Protein AF-A0A2J0QAN8-F1 (afdb_monomer)

Sequence (121 aa):
MLKDFLSEIITAIIIIVLLVVLINPMDFLMPSKTEMMLVTGVVLLFGIFVSFMFRENTKDERESMLRMMADRMGFLAGAAIVIVGIIVESLRHQLSDWMLMVLAVMMTAKIAGVIYGRVKK

Structure (mmCIF, N/CA/C/O backbone):
data_AF-A0A2J0QAN8-F1
#
_entry.id   AF-A0A2J0QAN8-F1
#
loop_
_atom_site.group_PDB
_atom_site.id
_atom_site.type_symbol
_atom_site.label_atom_id
_atom_site.label_alt_id
_atom_site.label_comp_id
_atom_site.label_asym_id
_atom_site.label_entity_id
_atom_site.label_seq_id
_atom_site.pdbx_PDB_ins_code
_atom_site.Cartn_x
_atom_site.Cartn_y
_atom_site.Cartn_z
_atom_site.occupancy
_atom_site.B_iso_or_equiv
_atom_site.auth_seq_id
_atom_site.auth_comp_id
_atom_site.auth_asym_id
_atom_site.auth_atom_id
_atom_site.pdbx_PDB_model_num
ATOM 1 N N . MET A 1 1 ? -0.498 5.472 20.427 1.00 52.62 1 MET A N 1
ATOM 2 C CA . MET A 1 1 ? -1.851 5.230 19.875 1.00 52.62 1 MET A CA 1
ATOM 3 C C . MET A 1 1 ? -2.186 6.163 18.706 1.00 52.62 1 MET A C 1
ATOM 5 O O . MET A 1 1 ? -2.312 5.669 17.598 1.00 52.62 1 MET A O 1
ATOM 9 N N . LEU A 1 2 ? -2.284 7.493 18.885 1.00 58.72 2 LEU A N 1
ATOM 10 C CA . LEU A 1 2 ? -2.486 8.435 17.756 1.00 58.72 2 LEU A CA 1
ATOM 11 C C . LEU A 1 2 ? -1.268 8.524 16.820 1.00 58.72 2 LEU A C 1
ATOM 13 O O . LEU A 1 2 ? -1.425 8.565 15.605 1.00 58.72 2 LEU A O 1
ATOM 17 N N . LYS A 1 3 ? -0.057 8.514 17.390 1.00 60.97 3 LYS A N 1
ATOM 18 C CA . LYS A 1 3 ? 1.202 8.612 16.637 1.00 60.97 3 LYS A CA 1
ATOM 19 C C . LYS A 1 3 ? 1.456 7.386 15.749 1.00 60.97 3 LYS A C 1
ATOM 21 O O . LYS A 1 3 ? 1.868 7.557 14.611 1.00 60.97 3 LYS A O 1
ATOM 26 N N . ASP A 1 4 ? 1.131 6.192 16.249 1.00 68.00 4 ASP A N 1
ATOM 27 C CA . ASP A 1 4 ? 1.293 4.922 15.521 1.00 68.00 4 ASP A CA 1
ATOM 28 C C . ASP A 1 4 ? 0.325 4.832 14.330 1.00 68.00 4 ASP A C 1
ATOM 30 O O . ASP A 1 4 ? 0.702 4.429 13.233 1.00 68.00 4 ASP A O 1
ATOM 34 N N . PHE A 1 5 ? -0.905 5.315 14.522 1.00 71.25 5 PHE A N 1
ATOM 35 C CA . PHE A 1 5 ? -1.909 5.412 13.465 1.00 71.25 5 PHE A CA 1
ATOM 36 C C . PHE A 1 5 ? -1.531 6.426 12.376 1.00 71.25 5 PHE A C 1
ATOM 38 O O . PHE A 1 5 ? -1.659 6.147 11.187 1.00 71.25 5 PHE A O 1
ATOM 45 N N . LEU A 1 6 ? -1.023 7.599 12.773 1.00 75.12 6 LEU A N 1
ATOM 46 C CA . LEU A 1 6 ? -0.509 8.584 11.822 1.00 75.12 6 LEU A CA 1
ATOM 47 C C . LEU A 1 6 ? 0.673 8.018 11.025 1.00 75.12 6 LEU A C 1
ATOM 49 O O . LEU A 1 6 ? 0.711 8.199 9.812 1.00 75.12 6 LEU A O 1
ATOM 53 N N . SER A 1 7 ? 1.598 7.288 11.662 1.00 75.50 7 SER A N 1
ATOM 54 C CA . SER A 1 7 ? 2.697 6.636 10.937 1.00 75.50 7 SER A CA 1
ATOM 55 C C . SER A 1 7 ? 2.222 5.538 9.987 1.00 75.50 7 SER A C 1
ATOM 57 O O . SER A 1 7 ? 2.796 5.402 8.910 1.00 75.50 7 SER A O 1
ATOM 59 N N . GLU A 1 8 ? 1.169 4.793 10.327 1.00 77.31 8 GLU A N 1
ATOM 60 C CA . GLU A 1 8 ? 0.579 3.789 9.437 1.00 77.31 8 GLU A CA 1
ATOM 61 C C . GLU A 1 8 ? -0.027 4.442 8.188 1.00 77.31 8 GLU A C 1
ATOM 63 O O . GLU A 1 8 ? 0.311 4.050 7.071 1.00 77.31 8 GLU A O 1
ATOM 68 N N . ILE A 1 9 ? -0.846 5.489 8.360 1.00 81.19 9 ILE A N 1
ATOM 69 C CA . ILE A 1 9 ? -1.441 6.233 7.239 1.00 81.19 9 ILE A CA 1
ATOM 70 C C . ILE A 1 9 ? -0.357 6.848 6.357 1.00 81.19 9 ILE A C 1
ATOM 72 O O . ILE A 1 9 ? -0.419 6.719 5.138 1.00 81.19 9 ILE A O 1
ATOM 76 N N . ILE A 1 10 ? 0.641 7.505 6.955 1.00 84.25 10 ILE A N 1
ATOM 77 C CA . ILE A 1 10 ? 1.728 8.138 6.200 1.00 84.25 10 ILE A CA 1
ATOM 78 C C . ILE A 1 10 ? 2.483 7.082 5.388 1.00 84.25 10 ILE A C 1
ATOM 80 O O . ILE A 1 10 ? 2.703 7.274 4.195 1.00 84.25 10 ILE A O 1
ATOM 84 N N . THR A 1 11 ? 2.821 5.943 6.000 1.00 82.00 11 THR A N 1
ATOM 85 C CA . THR A 1 11 ? 3.520 4.846 5.312 1.00 82.00 11 THR A CA 1
ATOM 86 C C . THR A 1 11 ? 2.673 4.287 4.169 1.00 82.00 11 THR A C 1
ATOM 88 O O . THR A 1 11 ? 3.184 4.061 3.073 1.00 82.00 11 THR A O 1
ATOM 91 N N . ALA A 1 12 ? 1.367 4.121 4.388 1.00 82.69 12 ALA A N 1
ATOM 92 C CA . ALA A 1 12 ? 0.453 3.625 3.372 1.00 82.69 12 ALA A CA 1
ATOM 93 C C . ALA A 1 12 ? 0.301 4.590 2.187 1.00 82.69 12 ALA A C 1
ATOM 95 O O . ALA A 1 12 ? 0.332 4.158 1.037 1.00 82.69 12 ALA A O 1
ATOM 96 N N . ILE A 1 13 ? 0.209 5.896 2.452 1.00 85.75 13 ILE A N 1
ATOM 97 C CA . ILE A 1 13 ? 0.179 6.929 1.409 1.00 85.75 13 ILE A CA 1
ATOM 98 C C . ILE A 1 13 ? 1.480 6.916 0.603 1.00 85.75 13 ILE A C 1
ATOM 100 O O . ILE A 1 13 ? 1.426 6.963 -0.622 1.00 85.75 13 ILE A O 1
ATOM 104 N N . ILE A 1 14 ? 2.641 6.807 1.260 1.00 85.88 14 ILE A N 1
ATOM 105 C CA . ILE A 1 14 ? 3.938 6.735 0.570 1.00 85.88 14 ILE A CA 1
ATOM 106 C C . ILE A 1 14 ? 3.989 5.518 -0.366 1.00 85.88 14 ILE A C 1
ATOM 108 O O . ILE A 1 14 ? 4.434 5.654 -1.505 1.00 85.88 14 ILE A O 1
ATOM 112 N N . ILE A 1 15 ? 3.498 4.352 0.072 1.00 82.81 15 ILE A N 1
ATOM 113 C CA . ILE A 1 15 ? 3.428 3.157 -0.782 1.00 82.81 15 ILE A CA 1
ATOM 114 C C . ILE A 1 15 ? 2.496 3.397 -1.974 1.00 82.81 15 ILE A C 1
ATOM 116 O O . ILE A 1 15 ? 2.875 3.089 -3.097 1.00 82.81 15 ILE A O 1
ATOM 120 N N . ILE A 1 16 ? 1.316 3.989 -1.768 1.00 83.88 16 ILE A N 1
ATOM 121 C CA . ILE A 1 16 ? 0.380 4.293 -2.863 1.00 83.88 16 ILE A CA 1
ATOM 122 C C . ILE A 1 16 ? 1.020 5.236 -3.887 1.00 83.88 16 ILE A C 1
ATOM 124 O O . ILE A 1 16 ? 0.935 4.980 -5.085 1.00 83.88 16 ILE A O 1
ATOM 128 N N . VAL A 1 17 ? 1.692 6.297 -3.433 1.00 84.56 17 VAL A N 1
ATOM 129 C CA . VAL A 1 17 ? 2.401 7.227 -4.323 1.00 84.56 17 VAL A CA 1
ATOM 130 C C . VAL A 1 17 ? 3.479 6.491 -5.117 1.00 84.56 17 VAL A C 1
ATOM 132 O O . VAL A 1 17 ? 3.565 6.670 -6.327 1.00 84.56 17 VAL A O 1
ATOM 135 N N . LEU A 1 18 ? 4.253 5.617 -4.471 1.00 81.00 18 LEU A N 1
ATOM 136 C CA . LEU A 1 18 ? 5.246 4.786 -5.153 1.00 81.00 18 LEU A CA 1
ATOM 137 C C . 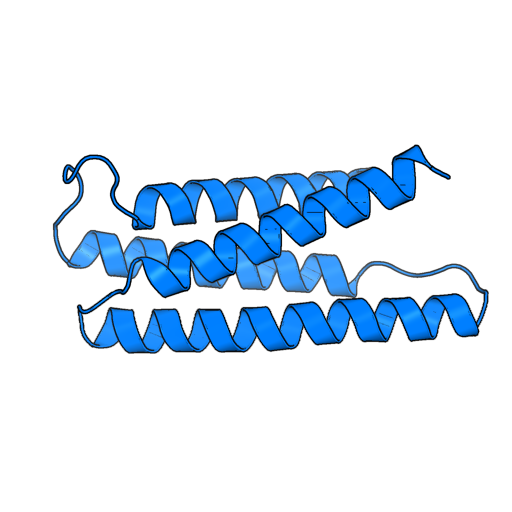LEU A 1 18 ? 4.627 3.846 -6.188 1.00 81.00 18 LEU A C 1
ATOM 139 O O . LEU A 1 18 ? 5.190 3.709 -7.267 1.00 81.00 18 LEU A O 1
ATOM 143 N N . LEU A 1 19 ? 3.475 3.236 -5.901 1.00 80.62 19 LEU A N 1
ATOM 144 C CA . LEU A 1 19 ? 2.767 2.385 -6.861 1.00 80.62 19 LEU A CA 1
ATOM 145 C C . LEU A 1 19 ? 2.280 3.182 -8.071 1.00 80.62 19 LEU A C 1
ATOM 147 O O . LEU A 1 19 ? 2.439 2.723 -9.194 1.00 80.62 19 LEU A O 1
ATOM 151 N N . VAL A 1 20 ? 1.751 4.390 -7.861 1.00 79.25 20 VAL A N 1
ATOM 152 C CA . VAL A 1 20 ? 1.350 5.286 -8.959 1.00 79.25 20 VAL A CA 1
ATOM 153 C C . VAL A 1 20 ? 2.555 5.685 -9.808 1.00 79.25 20 VAL A C 1
ATOM 155 O O . VAL A 1 20 ? 2.451 5.718 -11.029 1.00 79.25 20 VAL A O 1
ATOM 158 N N . VAL A 1 21 ? 3.709 5.945 -9.188 1.00 77.69 21 VAL A N 1
ATOM 159 C CA . VAL A 1 21 ? 4.962 6.190 -9.919 1.00 77.69 21 VAL A CA 1
ATOM 160 C C . VAL A 1 21 ? 5.384 4.946 -10.710 1.00 77.69 21 VAL A C 1
ATOM 162 O O . VAL A 1 21 ? 5.839 5.084 -11.842 1.00 77.69 21 VAL A O 1
ATOM 165 N N . LEU A 1 22 ? 5.199 3.744 -10.150 1.00 72.38 22 LEU A N 1
ATOM 166 C CA . LEU A 1 22 ? 5.556 2.475 -10.791 1.00 72.38 22 LEU A CA 1
ATOM 167 C C . LEU A 1 22 ? 4.664 2.124 -11.994 1.00 72.38 22 LEU A C 1
ATOM 169 O O . LEU A 1 22 ? 5.168 1.558 -12.954 1.00 72.38 22 LEU A O 1
ATOM 173 N N . ILE A 1 23 ? 3.380 2.507 -11.963 1.00 72.25 23 ILE A N 1
ATOM 174 C CA . ILE A 1 23 ? 2.443 2.406 -13.104 1.00 72.25 23 ILE A CA 1
ATOM 175 C C . ILE A 1 23 ? 2.899 3.296 -14.279 1.00 72.25 23 ILE A C 1
ATOM 177 O O . ILE A 1 23 ? 2.404 3.164 -15.390 1.00 72.25 23 ILE A O 1
ATOM 181 N N . ASN A 1 24 ? 3.875 4.188 -14.056 1.00 68.88 24 ASN A N 1
ATOM 182 C CA . ASN A 1 24 ? 4.506 5.000 -15.093 1.00 68.88 24 ASN A CA 1
ATOM 183 C C . ASN A 1 24 ? 3.487 5.782 -15.957 1.00 68.88 24 ASN A C 1
ATOM 185 O O . ASN A 1 24 ? 3.480 5.667 -17.180 1.00 68.88 24 ASN A O 1
ATOM 189 N N . PRO A 1 25 ? 2.641 6.642 -15.356 1.00 61.38 25 PRO A N 1
ATOM 190 C CA . PRO A 1 25 ? 1.571 7.343 -16.073 1.00 61.38 25 PRO A CA 1
ATOM 191 C C . PRO A 1 25 ? 2.060 8.344 -17.140 1.00 61.38 25 PRO A C 1
ATOM 193 O O . PRO A 1 25 ? 1.235 8.940 -17.825 1.00 61.38 25 PRO A O 1
ATOM 196 N N . MET A 1 26 ? 3.374 8.575 -17.255 1.00 54.75 26 MET A N 1
ATOM 197 C CA . MET A 1 26 ? 3.982 9.593 -18.124 1.00 54.75 26 MET A CA 1
ATOM 198 C C . MET A 1 26 ? 5.121 9.059 -19.012 1.00 54.75 26 MET A C 1
ATOM 200 O O . MET A 1 26 ? 5.803 9.866 -19.640 1.00 54.75 26 MET A O 1
ATOM 204 N N . ASP A 1 27 ? 5.379 7.744 -19.033 1.00 58.91 27 ASP A N 1
ATOM 205 C CA . ASP A 1 27 ? 6.471 7.098 -19.793 1.00 58.91 27 ASP A CA 1
ATOM 206 C C . ASP A 1 27 ? 7.890 7.684 -19.592 1.00 58.91 27 ASP A C 1
ATOM 208 O O . ASP A 1 27 ? 8.830 7.392 -20.330 1.00 58.91 27 ASP A O 1
ATOM 212 N N . PHE A 1 28 ? 8.084 8.511 -18.562 1.00 56.00 28 PHE A N 1
ATOM 213 C CA . PHE A 1 28 ? 9.272 9.358 -18.407 1.00 56.00 28 PHE A CA 1
ATOM 214 C C . PHE A 1 28 ? 10.434 8.655 -17.683 1.00 56.00 28 PHE A C 1
ATOM 216 O O . PHE A 1 28 ? 11.555 9.163 -17.648 1.00 56.00 28 PHE A O 1
ATOM 223 N N . LEU A 1 29 ? 10.177 7.495 -17.070 1.00 58.09 29 LEU A N 1
ATOM 224 C CA . LEU A 1 29 ? 11.093 6.807 -16.158 1.00 58.09 29 LEU A CA 1
ATOM 225 C C . LEU A 1 29 ? 11.375 5.368 -16.619 1.00 58.09 29 LEU A C 1
ATOM 227 O O . LEU A 1 29 ? 11.053 4.423 -15.910 1.00 58.09 29 LEU A O 1
ATOM 231 N N . MET A 1 30 ? 12.017 5.169 -17.774 1.00 58.50 30 MET A N 1
ATOM 232 C CA . MET A 1 30 ? 12.566 3.845 -18.115 1.00 58.50 30 MET A CA 1
ATOM 233 C C . MET A 1 30 ? 14.058 3.886 -18.455 1.00 58.50 30 MET A C 1
ATOM 235 O O . MET A 1 30 ? 14.470 4.079 -19.597 1.00 58.50 30 MET A O 1
ATOM 239 N N . PRO A 1 31 ? 14.890 3.616 -17.438 1.00 62.75 31 PRO A N 1
ATOM 240 C CA . PRO A 1 31 ? 15.889 2.556 -17.524 1.00 62.75 31 PRO A CA 1
ATOM 241 C C . PRO A 1 31 ? 15.519 1.401 -16.581 1.00 62.75 31 PRO A C 1
ATOM 243 O O . PRO A 1 31 ? 15.161 1.629 -15.426 1.00 62.75 31 PRO A O 1
ATOM 246 N N . SER A 1 32 ? 15.714 0.157 -17.029 1.00 67.06 32 SER A N 1
ATOM 247 C CA . SER A 1 32 ? 15.414 -1.090 -16.289 1.00 67.06 32 SER A CA 1
ATOM 248 C C . SER A 1 32 ? 15.997 -1.175 -14.868 1.00 67.06 32 SER A C 1
ATOM 250 O O . SER A 1 32 ? 15.499 -1.911 -14.020 1.00 67.06 32 SER A O 1
ATOM 252 N N . LYS A 1 33 ? 17.043 -0.398 -14.569 1.00 70.25 33 LYS A N 1
ATOM 253 C CA . LYS A 1 33 ? 17.651 -0.317 -13.232 1.00 70.25 33 LYS A CA 1
ATOM 254 C C . LYS A 1 33 ? 16.795 0.466 -12.227 1.00 70.25 33 LYS A C 1
ATOM 256 O O . LYS A 1 33 ? 16.821 0.149 -11.040 1.00 70.25 33 LYS A O 1
ATOM 261 N N . THR A 1 34 ? 16.047 1.471 -12.684 1.00 74.06 34 THR A N 1
ATOM 262 C CA . THR A 1 34 ? 15.199 2.312 -11.824 1.00 74.06 34 THR A CA 1
ATOM 263 C C . THR A 1 34 ? 13.956 1.548 -11.364 1.00 74.06 34 THR A C 1
ATOM 265 O O . THR A 1 34 ? 13.561 1.672 -10.208 1.00 74.06 34 THR A O 1
ATOM 268 N N . GLU A 1 35 ? 13.400 0.689 -12.223 1.00 73.00 35 GLU A N 1
ATOM 269 C CA . GLU A 1 35 ? 12.255 -0.175 -11.904 1.00 73.00 35 GLU A CA 1
ATOM 270 C C . GLU A 1 35 ? 12.564 -1.119 -10.730 1.00 73.00 35 GLU A C 1
ATOM 272 O O . GLU A 1 35 ? 11.874 -1.094 -9.711 1.00 73.00 35 GLU A O 1
ATOM 277 N N . MET A 1 36 ? 13.662 -1.883 -10.812 1.00 76.62 36 MET A N 1
ATOM 278 C CA . MET A 1 36 ? 14.073 -2.792 -9.732 1.00 76.62 36 MET A CA 1
ATOM 279 C C . MET A 1 36 ? 14.348 -2.062 -8.409 1.00 76.62 36 MET A C 1
ATOM 281 O O . MET A 1 36 ? 14.037 -2.578 -7.330 1.00 76.62 36 MET A O 1
ATOM 285 N N . MET A 1 37 ? 14.911 -0.852 -8.471 1.00 81.19 37 MET A N 1
ATOM 286 C CA . MET A 1 37 ? 15.151 -0.031 -7.283 1.00 81.19 37 MET A CA 1
ATOM 287 C C . MET A 1 37 ? 13.835 0.389 -6.613 1.00 81.19 37 MET A C 1
ATOM 289 O O . MET A 1 37 ? 13.715 0.305 -5.389 1.00 81.19 37 MET A O 1
ATOM 293 N N . LEU A 1 38 ? 12.835 0.792 -7.400 1.00 80.75 38 LEU A N 1
ATOM 294 C CA . LEU A 1 38 ? 11.524 1.187 -6.887 1.00 80.75 38 LEU A CA 1
ATOM 295 C C . LEU A 1 38 ? 10.742 -0.004 -6.321 1.00 80.75 38 LEU A C 1
ATOM 297 O O . LEU A 1 38 ? 10.187 0.112 -5.229 1.00 80.75 38 LEU A O 1
ATOM 301 N N . VAL A 1 39 ? 10.762 -1.164 -6.989 1.00 82.12 39 VAL A N 1
ATOM 302 C CA . VAL A 1 39 ? 10.153 -2.403 -6.468 1.00 82.12 39 VAL A CA 1
ATOM 303 C C . VAL A 1 39 ? 10.770 -2.781 -5.123 1.00 82.12 39 VAL A C 1
ATOM 305 O O . VAL A 1 39 ? 10.051 -3.064 -4.165 1.00 82.12 39 VAL A O 1
ATOM 308 N N . THR A 1 40 ? 12.097 -2.701 -5.003 1.00 82.75 40 THR A N 1
ATOM 309 C CA . THR A 1 40 ? 12.792 -2.943 -3.729 1.00 82.75 40 THR A CA 1
ATOM 310 C C . THR A 1 40 ? 12.330 -1.963 -2.645 1.00 82.75 40 THR A C 1
ATOM 312 O O . THR A 1 40 ? 12.065 -2.368 -1.512 1.00 82.75 40 THR A O 1
ATOM 315 N N . GLY A 1 41 ? 12.170 -0.681 -2.990 1.00 84.50 41 GLY A N 1
ATOM 316 C CA . GLY A 1 41 ? 11.620 0.332 -2.088 1.00 84.50 41 GLY A CA 1
ATOM 317 C C . GLY A 1 41 ? 10.203 0.003 -1.607 1.00 84.50 41 GLY A C 1
ATOM 318 O O . GLY A 1 41 ? 9.931 0.090 -0.409 1.00 84.50 41 GLY A O 1
ATOM 319 N N . VAL A 1 42 ? 9.322 -0.441 -2.510 1.00 84.94 42 VAL A N 1
ATOM 320 C CA . VAL A 1 42 ? 7.953 -0.873 -2.175 1.00 84.94 42 VAL A CA 1
ATOM 321 C C . VAL A 1 42 ? 7.972 -2.057 -1.207 1.00 84.94 42 VAL A C 1
ATOM 323 O O . VAL A 1 42 ? 7.259 -2.031 -0.206 1.00 84.94 42 VAL A O 1
ATOM 326 N N . VAL A 1 43 ? 8.821 -3.060 -1.447 1.00 85.25 43 VAL A N 1
ATOM 327 C CA . VAL A 1 43 ? 8.952 -4.233 -0.564 1.00 85.25 43 VAL A CA 1
ATOM 328 C C . VAL A 1 43 ? 9.417 -3.828 0.838 1.00 85.25 43 VAL A C 1
ATOM 330 O O . VAL A 1 43 ? 8.844 -4.277 1.832 1.00 85.25 43 VAL A O 1
ATOM 333 N N . LEU A 1 44 ? 10.422 -2.952 0.939 1.00 86.69 44 LEU A N 1
ATOM 334 C CA . LEU A 1 44 ? 10.928 -2.471 2.228 1.00 86.69 44 LEU A CA 1
ATOM 335 C C . LEU A 1 44 ? 9.870 -1.677 3.000 1.00 86.69 44 LEU A C 1
ATOM 337 O O . LEU A 1 44 ? 9.650 -1.927 4.187 1.00 86.69 44 LEU A O 1
ATOM 341 N N . LEU A 1 45 ? 9.188 -0.746 2.330 1.00 85.25 45 LEU A N 1
ATOM 342 C CA . LEU A 1 45 ? 8.127 0.050 2.946 1.00 85.25 45 LEU A CA 1
ATOM 343 C C . LEU A 1 45 ? 6.939 -0.809 3.361 1.00 85.25 45 LEU A C 1
ATOM 345 O O . LEU A 1 45 ? 6.376 -0.587 4.432 1.00 85.25 45 LEU A O 1
ATOM 349 N N . PH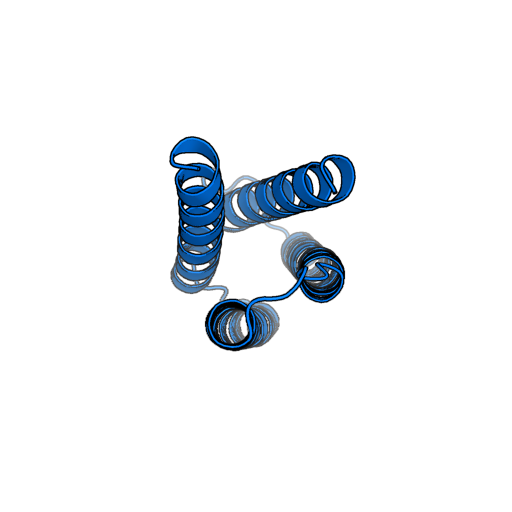E A 1 46 ? 6.587 -1.819 2.565 1.00 83.88 46 PHE A N 1
ATOM 350 C CA . PHE A 1 46 ? 5.571 -2.780 2.958 1.00 83.88 46 PHE A CA 1
ATOM 351 C C . PHE A 1 46 ? 5.988 -3.545 4.216 1.00 83.88 46 PHE A C 1
ATOM 353 O O . PHE A 1 46 ? 5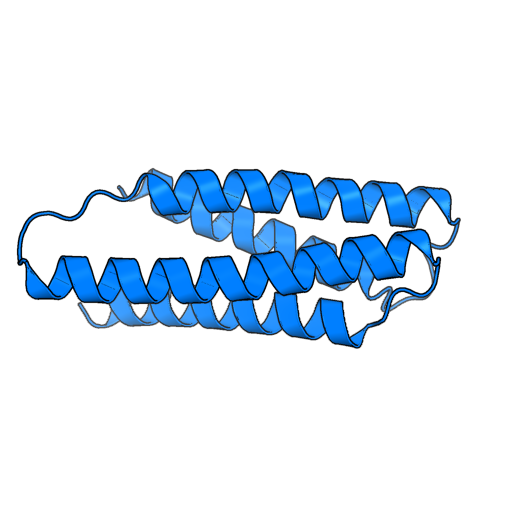.199 -3.642 5.149 1.00 83.88 46 PHE A O 1
ATOM 360 N N . GLY A 1 47 ? 7.235 -4.018 4.309 1.00 81.50 47 GLY A N 1
ATOM 361 C CA . GLY A 1 47 ? 7.741 -4.658 5.529 1.00 81.50 47 GLY A CA 1
ATOM 362 C C . GLY A 1 47 ? 7.621 -3.761 6.770 1.00 81.50 47 GLY A C 1
ATOM 363 O O . GLY A 1 47 ? 7.194 -4.215 7.835 1.00 81.50 47 GLY A O 1
ATOM 364 N N . ILE A 1 48 ? 7.917 -2.466 6.623 1.00 82.75 48 ILE A N 1
ATOM 365 C CA . ILE A 1 48 ? 7.718 -1.461 7.680 1.00 82.75 48 ILE A CA 1
ATOM 366 C C . ILE A 1 48 ? 6.228 -1.322 8.033 1.00 82.75 48 ILE A C 1
ATOM 368 O O . ILE A 1 48 ? 5.873 -1.321 9.212 1.00 82.75 48 ILE A O 1
ATOM 372 N N . PHE A 1 49 ? 5.349 -1.262 7.031 1.00 79.94 49 PHE A N 1
ATOM 373 C CA . PHE A 1 49 ? 3.899 -1.204 7.221 1.00 79.94 49 PHE A CA 1
ATOM 374 C C . PHE A 1 49 ? 3.365 -2.424 7.995 1.00 79.94 49 PHE A C 1
ATOM 376 O O . PHE A 1 49 ? 2.604 -2.264 8.952 1.00 79.94 49 PHE A O 1
ATOM 383 N N . VAL A 1 50 ? 3.823 -3.636 7.662 1.00 80.94 50 VAL A N 1
ATOM 384 C CA . VAL A 1 50 ? 3.465 -4.869 8.388 1.00 80.94 50 VAL A CA 1
ATOM 385 C C . VAL A 1 50 ? 3.887 -4.798 9.858 1.00 80.94 50 VAL A C 1
ATOM 387 O O . VAL A 1 50 ? 3.108 -5.163 10.740 1.00 80.94 50 VAL A O 1
ATOM 390 N N . SER A 1 51 ? 5.091 -4.291 10.139 1.00 77.81 51 SER A N 1
ATOM 391 C CA . SER A 1 51 ? 5.602 -4.136 11.509 1.00 77.81 51 SER A CA 1
ATOM 392 C C . SER A 1 51 ? 4.709 -3.230 12.365 1.00 77.81 51 SER A C 1
ATOM 394 O O . SER A 1 51 ? 4.438 -3.536 13.531 1.00 77.81 51 SER A O 1
ATOM 396 N N . PHE A 1 52 ? 4.183 -2.146 11.785 1.00 72.19 52 PHE A N 1
ATOM 397 C CA . PHE A 1 52 ? 3.229 -1.280 12.478 1.00 72.19 52 PHE A CA 1
ATOM 398 C C . PHE A 1 52 ? 1.886 -1.971 12.727 1.00 72.19 52 PHE A C 1
ATOM 400 O O . PHE A 1 52 ? 1.364 -1.884 13.840 1.00 72.19 52 PHE A O 1
ATOM 407 N N . MET A 1 53 ? 1.375 -2.729 11.754 1.00 72.50 53 MET A N 1
ATOM 408 C CA . MET A 1 53 ? 0.087 -3.418 11.884 1.00 72.50 53 MET A CA 1
ATOM 409 C C . MET A 1 53 ? 0.083 -4.488 12.998 1.00 72.50 53 MET A C 1
ATOM 411 O O . MET A 1 53 ? -0.941 -4.719 13.646 1.00 72.50 53 MET A O 1
ATOM 415 N N . PHE A 1 54 ? 1.232 -5.118 13.269 1.00 68.56 54 PHE A N 1
ATOM 416 C CA . PHE A 1 54 ? 1.386 -6.102 14.349 1.00 68.56 54 PHE A CA 1
ATOM 417 C C . PHE A 1 54 ? 1.495 -5.489 15.756 1.00 68.56 54 PHE A C 1
ATOM 419 O O . PHE A 1 54 ? 1.237 -6.184 16.737 1.00 68.56 54 PHE A O 1
ATOM 426 N N . ARG A 1 55 ? 1.860 -4.206 15.893 1.00 65.88 55 ARG A N 1
ATOM 427 C CA . ARG A 1 55 ? 2.058 -3.551 17.206 1.00 65.88 55 ARG A CA 1
ATOM 428 C C . ARG A 1 55 ? 0.774 -3.027 17.855 1.00 65.88 55 ARG A C 1
ATOM 430 O O . ARG A 1 55 ? 0.811 -2.594 19.009 1.00 65.88 55 ARG A O 1
ATOM 437 N N . GLU A 1 56 ? -0.354 -3.036 17.153 1.00 59.31 56 GLU A N 1
ATOM 438 C CA . GLU A 1 56 ? -1.604 -2.479 17.669 1.00 59.31 56 GLU A CA 1
ATOM 439 C C . GLU A 1 56 ? -2.261 -3.429 18.693 1.00 59.31 56 GLU A C 1
ATOM 441 O O . GLU A 1 56 ? -2.932 -4.397 18.325 1.00 59.31 56 GLU A O 1
ATOM 446 N N . ASN A 1 57 ? -2.051 -3.128 19.983 1.00 56.59 57 ASN A N 1
ATOM 447 C CA . ASN A 1 57 ? -2.631 -3.822 21.138 1.00 56.59 57 ASN A CA 1
ATOM 448 C C . ASN A 1 57 ? -4.086 -3.409 21.388 1.00 56.59 57 ASN A C 1
ATOM 450 O O . ASN A 1 57 ? -4.399 -2.224 21.524 1.00 56.59 57 ASN A O 1
ATOM 454 N N . THR A 1 58 ? -4.964 -4.396 21.537 1.00 55.41 58 THR A N 1
ATOM 455 C CA . THR A 1 58 ? -6.402 -4.200 21.739 1.00 55.41 58 THR A CA 1
ATOM 456 C C . THR A 1 58 ? -6.784 -4.425 23.192 1.00 55.41 58 THR A C 1
ATOM 458 O O . THR A 1 58 ? -6.591 -5.512 23.733 1.00 55.41 58 THR A O 1
ATOM 461 N N . LYS A 1 59 ? -7.329 -3.380 23.823 1.00 56.62 59 LYS A N 1
ATOM 462 C CA . LYS A 1 59 ? -7.921 -3.447 25.161 1.00 56.62 59 LYS A CA 1
ATOM 463 C C . LYS A 1 59 ? -9.288 -4.139 25.081 1.00 56.62 59 LYS A C 1
ATOM 465 O O . LYS A 1 59 ? -10.273 -3.511 24.725 1.00 56.62 59 LYS A O 1
ATOM 470 N N . ASP A 1 60 ? -9.240 -5.440 25.341 1.00 59.56 60 ASP A N 1
ATOM 471 C CA . ASP A 1 60 ? -10.245 -6.336 25.926 1.00 59.56 60 ASP A CA 1
ATOM 472 C C . ASP A 1 60 ? -11.735 -6.165 25.553 1.00 59.56 60 ASP A C 1
ATOM 474 O O . ASP A 1 60 ? -12.477 -5.456 26.220 1.00 59.56 60 ASP A O 1
ATOM 478 N N . GLU A 1 61 ? -12.150 -6.922 24.528 1.00 69.75 61 GLU A N 1
ATOM 479 C CA . GLU A 1 61 ? -13.426 -7.652 24.393 1.00 69.75 61 GLU A CA 1
ATOM 480 C C . GLU A 1 61 ? -13.113 -8.844 23.459 1.00 69.75 61 GLU A C 1
ATOM 482 O O . GLU A 1 61 ? -12.806 -8.628 22.283 1.00 69.75 61 GLU A O 1
ATOM 487 N N . ARG A 1 62 ? -13.083 -10.094 23.954 1.00 72.12 62 ARG A N 1
ATOM 488 C CA . ARG A 1 62 ? -12.502 -11.264 23.239 1.00 72.12 62 ARG A CA 1
ATOM 489 C C . ARG A 1 62 ? -12.942 -11.433 21.774 1.00 72.12 62 ARG A C 1
ATOM 491 O O . ARG A 1 62 ? -12.105 -11.736 20.925 1.00 72.12 62 ARG A O 1
ATOM 498 N N . GLU A 1 63 ? -14.220 -11.229 21.461 1.00 72.06 63 GLU A N 1
ATOM 499 C CA . GLU A 1 63 ? -14.724 -11.338 20.082 1.00 72.06 63 GLU A CA 1
ATOM 500 C C . GLU A 1 63 ? -14.205 -10.225 19.162 1.00 72.06 63 GLU A C 1
ATOM 502 O O . GLU A 1 63 ? -13.898 -10.477 17.993 1.00 72.06 63 GLU A O 1
ATOM 507 N N . SER A 1 64 ? -14.058 -9.003 19.681 1.00 73.88 64 SER A N 1
ATOM 508 C CA . SER A 1 64 ? -13.539 -7.869 18.908 1.00 73.88 64 SER A CA 1
ATOM 509 C C . SER A 1 64 ? -12.072 -8.081 18.516 1.00 73.88 64 SER A C 1
ATOM 511 O O . SER A 1 64 ? -11.673 -7.762 17.394 1.00 73.88 64 SER A O 1
ATOM 513 N N . MET A 1 65 ? -11.287 -8.699 19.406 1.00 75.88 65 MET A N 1
ATOM 514 C CA . MET A 1 65 ? -9.881 -9.020 19.169 1.00 75.88 65 MET A CA 1
ATOM 515 C C . MET A 1 65 ? -9.723 -10.074 18.068 1.00 75.88 65 MET A C 1
ATOM 517 O O . MET A 1 65 ? -8.945 -9.870 17.139 1.00 75.88 65 MET A O 1
ATOM 521 N N . LEU A 1 66 ? -10.494 -11.166 18.124 1.00 80.00 66 LEU A N 1
ATOM 522 C CA . LEU A 1 66 ? -10.450 -12.223 17.106 1.00 80.00 66 LEU A CA 1
ATOM 523 C C . LEU A 1 66 ? -10.860 -11.709 15.722 1.00 80.00 66 LEU A C 1
ATOM 525 O O . LEU A 1 66 ? -10.178 -11.983 14.735 1.00 80.00 66 LEU A O 1
ATOM 529 N N . ARG A 1 67 ? -11.936 -10.915 15.647 1.00 79.75 67 ARG A N 1
ATOM 530 C CA . ARG A 1 67 ? -12.408 -10.331 14.382 1.00 79.75 67 ARG A CA 1
ATOM 531 C C . ARG A 1 67 ? -11.355 -9.418 13.749 1.00 79.75 67 ARG A C 1
ATOM 533 O O . ARG A 1 67 ? -11.148 -9.452 12.541 1.00 79.75 67 ARG A O 1
ATOM 540 N N . MET A 1 68 ? -10.663 -8.636 14.568 1.00 77.56 68 MET A N 1
ATOM 541 C CA . MET A 1 68 ? -9.613 -7.724 14.123 1.00 77.56 68 MET A CA 1
ATOM 542 C C . MET A 1 68 ? -8.329 -8.447 13.714 1.00 77.56 68 MET A C 1
ATOM 544 O O . MET A 1 68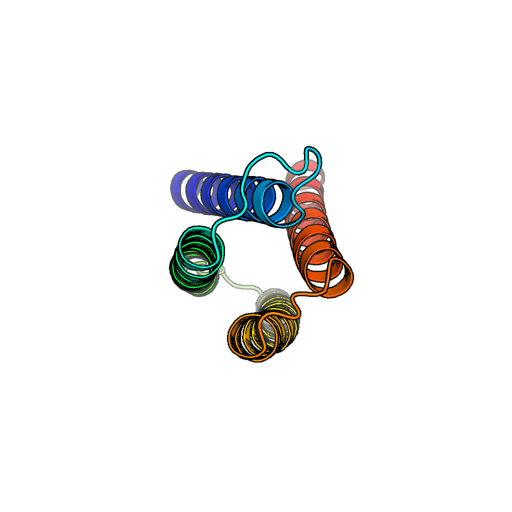 ? -7.714 -8.073 12.719 1.00 77.56 68 MET A O 1
ATOM 548 N N . MET A 1 69 ? -7.945 -9.513 14.420 1.00 79.69 69 MET A N 1
ATOM 549 C CA . MET A 1 69 ? -6.835 -10.370 13.995 1.00 79.69 69 MET A CA 1
ATOM 550 C C . MET A 1 69 ? -7.126 -11.040 12.648 1.00 79.69 69 MET A C 1
ATOM 552 O O . MET A 1 69 ? -6.257 -11.042 11.779 1.00 79.69 69 MET A O 1
ATOM 556 N N . ALA A 1 70 ? -8.344 -11.553 12.444 1.00 84.00 70 ALA A N 1
ATOM 557 C CA . ALA A 1 70 ? -8.748 -12.164 11.179 1.00 84.00 70 ALA A CA 1
ATOM 558 C C . ALA A 1 70 ? -8.707 -11.164 10.007 1.00 84.00 70 ALA A C 1
ATOM 560 O O . ALA A 1 70 ? -8.150 -11.480 8.957 1.00 84.00 70 ALA A O 1
ATOM 561 N N . ASP A 1 71 ? -9.215 -9.941 10.203 1.00 83.62 71 ASP A N 1
ATOM 562 C CA . ASP A 1 71 ? -9.168 -8.870 9.195 1.00 83.62 71 ASP A CA 1
ATOM 563 C C . ASP A 1 71 ? -7.726 -8.474 8.823 1.00 83.62 71 ASP A C 1
ATOM 565 O O . ASP A 1 71 ? -7.376 -8.343 7.647 1.00 83.62 71 ASP A O 1
ATOM 569 N N . ARG A 1 72 ? -6.845 -8.332 9.823 1.00 83.69 72 ARG A N 1
ATOM 570 C CA . ARG A 1 72 ? -5.423 -8.022 9.602 1.00 83.69 72 ARG A CA 1
ATOM 571 C C . ARG 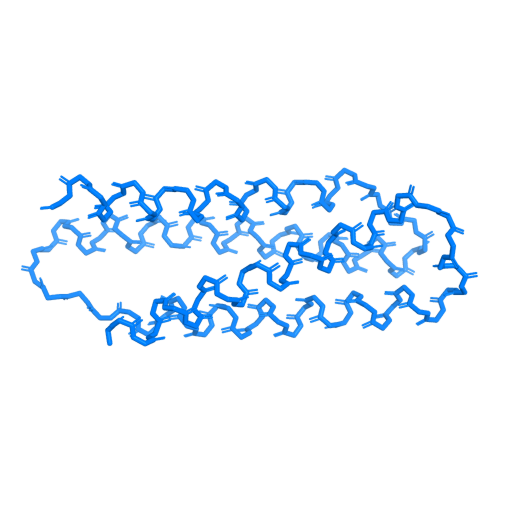A 1 72 ? -4.704 -9.141 8.855 1.00 83.69 72 ARG A C 1
ATOM 573 O O . ARG A 1 72 ? -4.022 -8.869 7.871 1.00 83.69 72 ARG A O 1
ATOM 580 N N . MET A 1 73 ? -4.879 -10.388 9.289 1.00 85.00 73 MET A N 1
ATOM 581 C CA . MET A 1 73 ? -4.246 -11.542 8.649 1.00 85.00 73 MET A CA 1
ATOM 582 C C . MET A 1 73 ? -4.719 -11.724 7.205 1.00 85.00 73 MET A C 1
ATOM 584 O O . MET A 1 73 ? -3.894 -11.990 6.335 1.00 85.00 73 MET A O 1
ATOM 588 N N . GLY A 1 74 ? -6.012 -11.522 6.930 1.00 86.94 74 GLY A N 1
ATOM 589 C CA . GLY A 1 74 ? -6.555 -11.584 5.572 1.00 86.94 74 GLY A CA 1
ATOM 590 C C . GLY A 1 74 ? -5.932 -10.537 4.646 1.00 86.94 74 GLY A C 1
ATOM 591 O O . GLY A 1 74 ? -5.479 -10.869 3.550 1.00 86.94 74 GLY A O 1
ATOM 592 N N . PHE A 1 75 ? -5.829 -9.288 5.112 1.00 87.38 75 PHE A N 1
ATOM 593 C CA . PHE A 1 75 ? -5.164 -8.229 4.353 1.00 87.38 75 PHE A CA 1
ATOM 594 C C . PHE A 1 75 ? -3.681 -8.540 4.109 1.00 87.38 75 PHE A C 1
ATOM 596 O O . PHE A 1 75 ? -3.203 -8.410 2.984 1.00 87.38 75 PHE A O 1
ATOM 603 N N . LEU A 1 76 ? -2.955 -8.971 5.147 1.00 87.50 76 LEU A N 1
ATOM 604 C CA . LEU A 1 76 ? -1.529 -9.287 5.055 1.00 87.50 76 LEU A CA 1
ATOM 605 C C . LEU A 1 76 ? -1.252 -10.447 4.103 1.00 87.50 76 LEU A C 1
ATOM 607 O O . LEU A 1 76 ? -0.335 -10.350 3.294 1.00 87.50 76 LEU A O 1
ATOM 611 N N . ALA A 1 77 ? -2.047 -11.515 4.170 1.00 89.25 77 ALA A N 1
ATOM 612 C CA . ALA A 1 77 ? -1.911 -12.659 3.277 1.00 89.25 77 ALA A CA 1
ATOM 613 C C . ALA A 1 77 ? -2.130 -12.251 1.813 1.00 89.25 77 ALA A C 1
ATOM 615 O O . ALA A 1 77 ? -1.314 -12.583 0.954 1.00 89.25 77 ALA A O 1
ATOM 616 N N . GLY A 1 78 ? -3.185 -11.475 1.534 1.00 88.88 78 GLY A N 1
ATOM 617 C CA . GLY A 1 78 ? -3.457 -10.973 0.187 1.00 88.88 78 GLY A CA 1
ATOM 618 C C . GLY A 1 78 ? -2.351 -10.049 -0.328 1.00 88.88 78 GLY A C 1
ATOM 619 O O . GLY A 1 78 ? -1.829 -10.258 -1.420 1.00 88.88 78 GLY A O 1
ATOM 620 N N . ALA A 1 79 ? -1.933 -9.072 0.479 1.00 88.06 79 ALA A N 1
ATOM 621 C CA . ALA A 1 79 ? -0.878 -8.139 0.097 1.00 88.06 79 ALA A CA 1
ATOM 622 C C . ALA A 1 79 ? 0.482 -8.834 -0.095 1.00 88.06 79 ALA A C 1
ATOM 624 O O . ALA A 1 79 ? 1.206 -8.507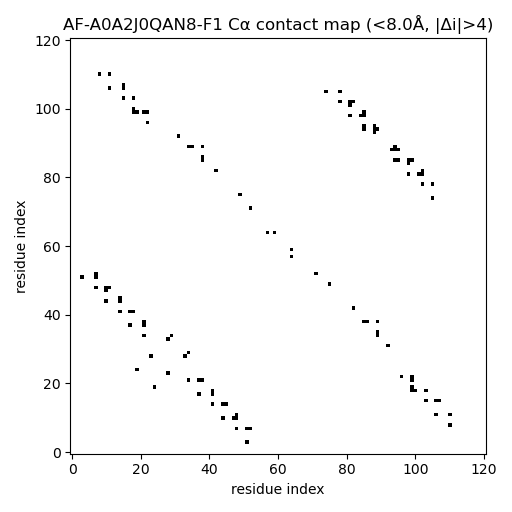 -1.033 1.00 88.06 79 ALA A O 1
ATOM 625 N N . ALA A 1 80 ? 0.811 -9.835 0.729 1.00 88.56 80 ALA A N 1
ATOM 626 C CA . ALA A 1 80 ? 2.029 -10.625 0.573 1.00 88.56 80 ALA A CA 1
ATOM 627 C C . ALA A 1 80 ? 2.049 -11.390 -0.758 1.00 88.56 80 ALA A C 1
ATOM 629 O O . ALA A 1 80 ? 3.060 -11.364 -1.455 1.00 88.56 80 ALA A O 1
ATOM 630 N N . ILE A 1 81 ? 0.934 -12.021 -1.144 1.00 92.62 81 ILE A N 1
ATOM 631 C CA . ILE A 1 81 ? 0.821 -12.720 -2.434 1.00 92.62 81 ILE A CA 1
ATOM 632 C C . ILE A 1 81 ? 1.007 -11.744 -3.598 1.00 92.62 81 ILE A C 1
ATOM 634 O O . ILE A 1 81 ? 1.775 -12.031 -4.516 1.00 92.62 81 ILE A O 1
ATOM 638 N N . VAL A 1 82 ? 0.354 -10.579 -3.549 1.00 91.00 82 VAL A N 1
ATOM 639 C CA . VAL A 1 82 ? 0.476 -9.559 -4.602 1.00 91.00 82 VAL A CA 1
ATOM 640 C C . VAL A 1 82 ? 1.919 -9.064 -4.720 1.00 91.00 82 VAL A C 1
ATOM 642 O O . VAL A 1 82 ? 2.443 -8.968 -5.825 1.00 91.00 82 VAL A O 1
ATOM 645 N N . ILE A 1 83 ? 2.602 -8.830 -3.598 1.00 88.19 83 ILE A N 1
ATOM 646 C CA . ILE A 1 83 ? 4.010 -8.409 -3.590 1.00 88.19 83 ILE A CA 1
ATOM 647 C C . ILE A 1 83 ? 4.932 -9.487 -4.150 1.00 88.19 83 ILE A C 1
ATOM 649 O O . ILE A 1 83 ? 5.805 -9.173 -4.955 1.00 88.19 83 ILE A O 1
ATOM 653 N N . VAL A 1 84 ? 4.741 -10.751 -3.766 1.00 89.75 84 VAL A N 1
ATOM 654 C CA . VAL A 1 84 ? 5.508 -11.865 -4.343 1.00 89.75 84 VAL A CA 1
ATOM 655 C C . VAL A 1 84 ? 5.306 -11.918 -5.853 1.00 89.75 84 VAL A C 1
ATOM 657 O O . VAL A 1 84 ? 6.278 -12.067 -6.591 1.00 89.75 84 VAL A O 1
ATOM 660 N N . GLY A 1 85 ? 4.072 -11.729 -6.321 1.00 88.06 85 GLY A N 1
ATOM 661 C CA . GLY A 1 85 ? 3.790 -11.605 -7.742 1.00 88.06 85 GLY A CA 1
ATOM 662 C C . GLY A 1 85 ? 4.579 -10.462 -8.390 1.00 88.06 85 GLY A C 1
ATOM 663 O O . GLY A 1 85 ? 5.247 -10.695 -9.391 1.00 88.06 85 GLY A O 1
ATOM 664 N N . ILE A 1 86 ? 4.542 -9.251 -7.817 1.00 86.88 86 ILE A N 1
ATOM 665 C CA . ILE A 1 86 ? 5.249 -8.075 -8.361 1.00 86.88 86 ILE A CA 1
ATOM 666 C C . ILE A 1 86 ? 6.753 -8.353 -8.454 1.00 86.88 86 ILE A C 1
ATOM 668 O O . ILE A 1 86 ? 7.383 -8.003 -9.447 1.00 86.88 86 ILE A O 1
ATOM 672 N N . ILE A 1 87 ? 7.333 -9.028 -7.457 1.00 86.44 87 ILE A N 1
ATOM 673 C CA . ILE A 1 87 ? 8.744 -9.435 -7.485 1.00 86.44 87 ILE A CA 1
ATOM 674 C C . ILE A 1 87 ? 9.002 -10.389 -8.657 1.00 86.44 87 ILE A C 1
ATOM 676 O O . ILE A 1 87 ? 9.944 -10.183 -9.417 1.00 86.44 87 ILE A O 1
ATOM 680 N N . VAL A 1 88 ? 8.172 -11.422 -8.829 1.00 88.19 88 VAL A N 1
ATOM 681 C CA . VAL A 1 88 ? 8.331 -12.403 -9.916 1.00 88.19 88 VAL A CA 1
ATOM 682 C C . VAL A 1 88 ? 8.178 -11.750 -11.294 1.00 88.19 88 VAL A C 1
ATOM 684 O O . VAL A 1 88 ? 8.953 -12.061 -12.197 1.00 88.19 88 VAL A O 1
ATOM 687 N N . GLU A 1 89 ? 7.219 -10.840 -11.460 1.00 84.81 89 GLU A N 1
ATOM 688 C CA . GLU A 1 89 ? 7.005 -10.090 -12.703 1.00 84.81 89 GLU A CA 1
ATOM 689 C C . GLU A 1 89 ? 8.138 -9.096 -12.989 1.00 84.81 89 GLU A C 1
ATOM 691 O O . GLU A 1 89 ? 8.622 -9.023 -14.121 1.00 84.81 89 GLU A O 1
ATOM 696 N N . SER A 1 90 ? 8.643 -8.411 -11.959 1.00 82.62 90 SER A N 1
ATOM 697 C CA . SER A 1 90 ? 9.790 -7.503 -12.077 1.00 82.62 90 SER A CA 1
ATOM 698 C C . SER A 1 90 ? 11.069 -8.239 -12.481 1.00 82.62 90 SER A C 1
ATOM 700 O O . SER A 1 90 ? 11.808 -7.777 -13.349 1.00 82.62 90 SER A O 1
ATOM 702 N N . LEU A 1 91 ? 11.311 -9.435 -11.928 1.00 82.56 91 LEU A N 1
ATOM 703 C CA . LEU A 1 91 ? 12.437 -10.290 -12.330 1.00 82.56 91 LEU A CA 1
ATOM 704 C C . LEU A 1 91 ? 12.339 -10.756 -13.790 1.00 82.56 91 LEU A C 1
ATOM 706 O O . LEU A 1 91 ? 13.355 -11.090 -14.395 1.00 82.56 91 LEU A O 1
ATOM 710 N N . ARG A 1 92 ? 11.128 -10.786 -14.357 1.00 84.62 92 ARG A N 1
ATOM 711 C CA . ARG A 1 92 ? 10.881 -11.096 -15.773 1.00 84.62 92 ARG A CA 1
ATOM 712 C C . ARG A 1 92 ? 10.883 -9.855 -16.667 1.00 84.62 92 ARG A C 1
ATOM 714 O O . ARG A 1 92 ? 10.703 -10.010 -17.871 1.00 84.62 92 ARG A O 1
ATOM 721 N N . HIS A 1 93 ? 11.078 -8.659 -16.103 1.00 73.12 93 HIS A N 1
ATOM 722 C CA . HIS A 1 93 ? 10.935 -7.372 -16.795 1.00 73.12 93 HIS A CA 1
ATOM 723 C C . HIS A 1 93 ? 9.588 -7.230 -17.526 1.00 73.12 93 HIS A C 1
ATOM 725 O O . HIS A 1 93 ? 9.500 -6.617 -18.587 1.00 73.12 93 HIS A O 1
ATOM 731 N N . GLN A 1 94 ? 8.542 -7.850 -16.977 1.00 77.69 94 GLN A N 1
ATOM 732 C CA . GLN A 1 94 ? 7.178 -7.835 -17.506 1.00 77.69 94 GLN A CA 1
ATOM 733 C C . GLN A 1 94 ? 6.230 -7.458 -16.377 1.00 77.69 94 GLN A C 1
ATOM 735 O O . GLN A 1 94 ? 5.388 -8.250 -15.958 1.00 77.69 94 GLN A O 1
ATOM 740 N N . LEU A 1 95 ? 6.439 -6.267 -15.829 1.00 76.69 95 LEU A N 1
ATOM 741 C CA . LEU A 1 95 ? 5.657 -5.787 -14.710 1.00 76.69 95 LEU A CA 1
ATOM 742 C C . LEU A 1 95 ? 4.259 -5.398 -15.197 1.00 76.69 95 LEU A C 1
ATOM 744 O O . LEU A 1 95 ? 4.124 -4.541 -16.067 1.00 76.69 95 LEU A O 1
ATOM 748 N N . SER A 1 96 ? 3.224 -6.068 -14.685 1.00 77.56 96 SER A N 1
ATOM 749 C CA . SER A 1 96 ? 1.851 -5.783 -15.088 1.00 77.56 96 SER A CA 1
ATOM 750 C C . SER A 1 96 ? 1.269 -4.631 -14.268 1.00 77.56 96 SER A C 1
ATOM 752 O O . SER A 1 96 ? 1.249 -4.659 -13.032 1.00 77.56 96 SER A O 1
ATOM 754 N N . ASP A 1 97 ? 0.697 -3.639 -14.952 1.00 81.12 97 ASP A N 1
ATOM 755 C CA . ASP A 1 97 ? -0.011 -2.530 -14.294 1.00 81.12 97 ASP A CA 1
ATOM 756 C C . ASP A 1 97 ? -1.159 -3.035 -13.411 1.00 81.12 97 ASP A C 1
ATOM 758 O O . ASP A 1 97 ? -1.508 -2.435 -12.393 1.00 81.12 97 ASP A O 1
ATOM 762 N N . TRP A 1 98 ? -1.734 -4.186 -13.774 1.00 86.38 98 TRP A N 1
ATOM 763 C CA . TRP A 1 98 ? -2.828 -4.811 -13.045 1.00 86.38 98 TRP A CA 1
ATOM 764 C C . TRP A 1 98 ? -2.458 -5.145 -11.600 1.00 86.38 98 TRP A C 1
ATOM 766 O O . TRP A 1 98 ? -3.211 -4.810 -10.684 1.00 86.38 98 TRP A O 1
ATOM 776 N N . MET A 1 99 ? -1.298 -5.759 -11.359 1.00 84.00 99 MET A N 1
ATOM 777 C CA . MET A 1 99 ? -0.897 -6.136 -10.000 1.00 84.00 99 MET A CA 1
ATOM 778 C C . MET A 1 99 ? -0.582 -4.930 -9.117 1.00 84.00 99 MET A C 1
ATOM 780 O O . MET A 1 99 ? -0.897 -4.943 -7.923 1.00 84.00 99 MET A O 1
ATOM 784 N N . LEU A 1 100 ? -0.063 -3.852 -9.706 1.00 85.00 100 LEU A N 1
ATOM 785 C CA . LEU A 1 100 ? 0.114 -2.580 -9.009 1.00 85.00 100 LEU A CA 1
ATOM 786 C C .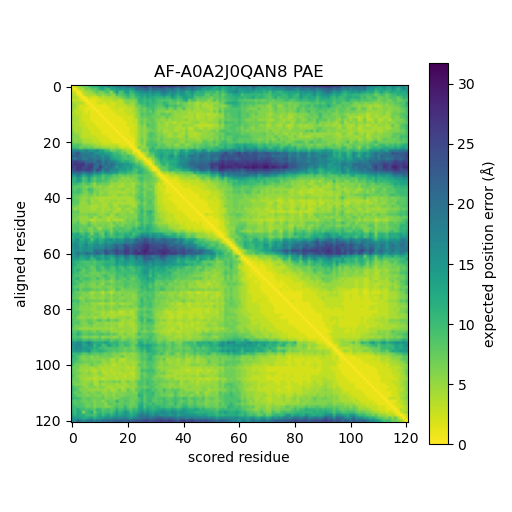 LEU A 1 100 ? -1.223 -1.945 -8.629 1.00 85.00 100 LEU A C 1
ATOM 788 O O . LEU A 1 100 ? -1.398 -1.519 -7.484 1.00 85.00 100 LEU A O 1
ATOM 792 N N . MET A 1 101 ? -2.186 -1.931 -9.556 1.00 85.62 101 MET A N 1
ATOM 793 C CA . MET A 1 101 ? -3.534 -1.427 -9.293 1.00 85.62 101 MET A CA 1
ATOM 794 C C . MET A 1 101 ? -4.230 -2.226 -8.190 1.00 85.62 101 MET A C 1
ATOM 796 O O . MET A 1 101 ? -4.836 -1.627 -7.303 1.00 85.62 101 MET A O 1
ATOM 800 N N . VAL A 1 102 ? -4.107 -3.558 -8.187 1.00 90.50 102 VAL A N 1
ATOM 801 C CA . VAL A 1 102 ? -4.677 -4.409 -7.129 1.00 90.50 102 VAL A CA 1
ATOM 802 C C . VAL A 1 102 ? -4.127 -4.014 -5.759 1.00 90.50 102 VAL A C 1
ATOM 804 O O . VAL A 1 102 ? -4.910 -3.786 -4.833 1.00 90.50 102 VAL A O 1
ATOM 807 N N . LEU A 1 103 ? -2.805 -3.868 -5.622 1.00 86.88 103 LEU A N 1
ATOM 808 C CA . LEU A 1 103 ? -2.197 -3.477 -4.349 1.00 86.88 103 LEU A CA 1
ATOM 809 C C . LEU A 1 103 ? -2.651 -2.076 -3.908 1.00 86.88 103 LEU A C 1
ATOM 811 O O . LEU A 1 103 ? -3.000 -1.877 -2.743 1.00 86.88 103 LEU A O 1
ATOM 815 N N . ALA A 1 104 ? -2.716 -1.120 -4.839 1.00 86.38 104 ALA A N 1
ATOM 816 C CA . ALA A 1 104 ? -3.169 0.241 -4.561 1.00 86.38 104 ALA A CA 1
ATOM 817 C C . ALA A 1 104 ? -4.642 0.285 -4.109 1.00 86.38 104 ALA A C 1
ATOM 819 O O . ALA A 1 104 ? -4.976 0.953 -3.124 1.00 86.38 104 ALA A O 1
ATOM 820 N N . VAL A 1 105 ? -5.528 -0.462 -4.774 1.00 90.62 105 VAL A N 1
ATOM 821 C CA . VAL A 1 105 ? -6.951 -0.561 -4.409 1.00 90.62 105 VAL A CA 1
ATOM 822 C C . VAL A 1 105 ? -7.120 -1.225 -3.042 1.00 90.62 105 VAL A C 1
ATOM 824 O O . VAL A 1 105 ? -7.872 -0.730 -2.205 1.00 90.62 105 VAL A O 1
ATOM 827 N N . MET A 1 106 ? -6.382 -2.302 -2.760 1.00 90.00 106 MET A N 1
ATOM 828 C CA . MET A 1 106 ? -6.419 -2.945 -1.444 1.00 90.00 106 MET A CA 1
ATOM 829 C C . MET A 1 106 ? -5.986 -1.980 -0.334 1.00 90.00 106 MET A C 1
ATOM 831 O O . MET A 1 106 ? -6.670 -1.862 0.686 1.00 90.00 106 MET A O 1
ATOM 835 N N . MET A 1 107 ? -4.875 -1.262 -0.525 1.00 86.38 107 MET A N 1
ATOM 836 C CA . MET A 1 107 ? -4.370 -0.308 0.466 1.00 86.38 107 MET A CA 1
ATOM 837 C C . MET A 1 107 ? -5.325 0.864 0.694 1.00 86.38 107 MET A C 1
ATOM 839 O O . MET A 1 107 ? -5.591 1.222 1.843 1.00 86.38 107 MET A O 1
ATOM 843 N N . THR A 1 108 ? -5.878 1.440 -0.374 1.00 85.62 108 THR A N 1
ATOM 844 C CA . THR A 1 108 ? -6.860 2.531 -0.261 1.00 85.62 108 THR A CA 1
ATOM 845 C C . THR A 1 108 ? -8.134 2.071 0.446 1.00 85.62 108 THR A C 1
ATOM 847 O O . THR A 1 108 ? -8.604 2.763 1.349 1.00 85.62 108 THR A O 1
ATOM 850 N N . ALA A 1 109 ? -8.646 0.877 0.126 1.00 87.62 109 ALA A N 1
ATOM 851 C CA . ALA A 1 109 ? -9.799 0.291 0.806 1.00 87.62 109 ALA A CA 1
ATOM 852 C C . ALA A 1 109 ? -9.539 0.074 2.306 1.00 87.62 109 ALA A C 1
ATOM 854 O O . ALA A 1 109 ? -10.397 0.396 3.132 1.00 87.62 109 ALA A O 1
ATOM 855 N N . LYS A 1 110 ? -8.342 -0.402 2.680 1.00 84.69 110 LYS A N 1
ATOM 856 C CA . LYS A 1 110 ? -7.951 -0.553 4.089 1.00 84.69 110 LYS A CA 1
ATOM 857 C C . LYS A 1 110 ? -7.940 0.793 4.809 1.00 84.69 110 LYS A C 1
ATOM 859 O O . LYS A 1 110 ? -8.569 0.916 5.857 1.00 84.69 110 LYS A O 1
ATOM 864 N N . ILE A 1 111 ? -7.284 1.806 4.239 1.00 83.38 111 ILE A N 1
ATOM 865 C CA . ILE A 1 111 ? -7.228 3.155 4.825 1.00 83.38 111 ILE A CA 1
ATOM 866 C C . ILE A 1 111 ? -8.642 3.726 4.995 1.00 83.38 111 ILE A C 1
ATOM 868 O O . ILE A 1 111 ? -8.980 4.207 6.076 1.00 83.38 111 ILE A O 1
ATOM 872 N N . ALA A 1 112 ? -9.489 3.624 3.967 1.00 84.50 112 ALA A N 1
ATOM 873 C CA . ALA A 1 112 ? -10.869 4.098 4.017 1.00 84.50 112 ALA A CA 1
ATOM 874 C C . ALA A 1 112 ? -11.682 3.392 5.116 1.00 84.50 112 ALA A C 1
ATOM 876 O O . ALA A 1 112 ? -12.380 4.054 5.885 1.00 84.50 112 ALA A O 1
ATOM 877 N N . GLY A 1 113 ? -11.546 2.067 5.239 1.00 82.19 113 GLY A N 1
ATOM 878 C CA . GLY A 1 113 ? -12.198 1.282 6.288 1.00 82.19 113 GLY A CA 1
ATOM 879 C C . GLY A 1 113 ? -11.759 1.693 7.694 1.00 82.19 113 GLY A C 1
ATOM 880 O O . GLY A 1 113 ? -12.597 1.848 8.584 1.00 82.19 113 GLY A O 1
ATOM 881 N N . VAL A 1 114 ? -10.462 1.946 7.891 1.00 76.69 114 VAL A N 1
ATOM 882 C CA . VAL A 1 114 ? -9.939 2.389 9.190 1.00 76.69 114 VAL A CA 1
ATOM 883 C C . VAL A 1 114 ? -10.405 3.810 9.530 1.00 76.69 114 VAL A C 1
ATOM 885 O O . VAL A 1 114 ? -10.800 4.061 10.671 1.00 76.69 114 VAL A O 1
ATOM 888 N N . ILE A 1 115 ? -10.419 4.732 8.561 1.00 80.50 115 ILE A N 1
ATOM 889 C CA . ILE A 1 115 ? -10.945 6.093 8.759 1.00 80.50 115 ILE A CA 1
ATOM 890 C C . ILE A 1 115 ? -12.434 6.033 9.120 1.00 80.50 115 ILE A C 1
ATOM 892 O O . ILE A 1 115 ? -12.840 6.609 10.129 1.00 80.50 115 ILE A O 1
ATOM 896 N N . TYR A 1 116 ? -13.242 5.291 8.357 1.00 81.81 116 TYR A N 1
ATOM 897 C CA . TYR A 1 116 ? -14.678 5.155 8.611 1.00 81.81 116 TYR A CA 1
ATOM 898 C C . TYR A 1 116 ? -14.967 4.558 9.995 1.00 81.81 116 TYR A C 1
ATOM 900 O O . TYR A 1 116 ? -15.807 5.074 10.734 1.00 81.81 116 TYR A O 1
ATOM 908 N N . GLY A 1 117 ? -14.230 3.511 10.382 1.00 74.88 117 GLY A N 1
ATOM 909 C CA . GLY A 1 117 ? -14.366 2.873 11.691 1.00 74.88 117 GLY A CA 1
ATOM 910 C C . GLY A 1 117 ? -14.028 3.789 12.872 1.00 74.88 117 GLY A C 1
ATOM 911 O O . GLY A 1 117 ? -14.528 3.563 13.972 1.00 74.88 117 GLY A O 1
ATOM 912 N N . ARG A 1 118 ? -13.212 4.830 12.658 1.00 68.88 118 ARG A N 1
ATOM 913 C CA . ARG A 1 118 ? -12.893 5.840 13.679 1.00 68.88 118 ARG A CA 1
ATOM 914 C C . ARG A 1 118 ? -13.841 7.034 13.674 1.00 68.88 118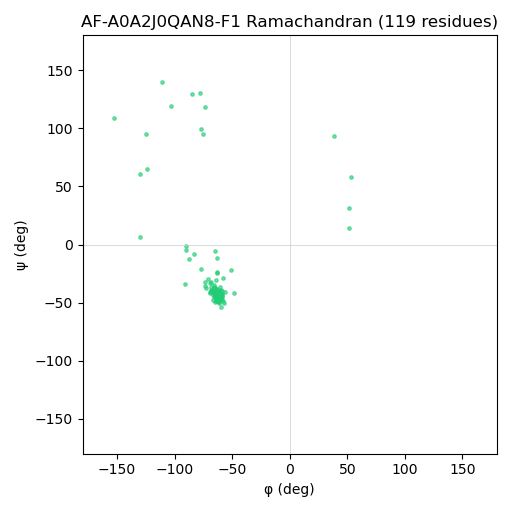 ARG A C 1
ATOM 916 O O . ARG A 1 118 ? -14.098 7.560 14.742 1.00 68.88 118 ARG A O 1
ATOM 923 N N . VAL A 1 119 ? -14.355 7.451 12.515 1.00 73.94 119 VAL A N 1
ATOM 924 C CA . VAL A 1 119 ? -15.316 8.569 12.412 1.00 73.94 119 VAL A CA 1
ATOM 925 C C . VAL A 1 119 ? -16.692 8.189 12.969 1.00 73.94 119 VAL A C 1
ATOM 927 O O . VAL A 1 119 ? -17.416 9.050 13.453 1.00 73.94 119 VAL A O 1
ATOM 930 N N . LYS A 1 120 ? -17.065 6.905 12.896 1.00 59.81 120 LYS A N 1
ATOM 931 C CA . LYS A 1 120 ? -18.353 6.401 13.401 1.00 59.81 120 LYS A CA 1
ATOM 932 C C . LYS A 1 120 ? -18.314 5.932 14.867 1.00 59.81 120 LYS A C 1
ATOM 934 O O . LYS A 1 120 ? -19.356 5.544 15.389 1.00 59.81 120 LYS A O 1
ATOM 939 N N . LYS A 1 121 ? -17.138 5.924 15.500 1.00 48.53 121 LYS A N 1
ATOM 940 C CA . LYS A 1 121 ? -16.965 5.668 16.939 1.00 48.53 121 LYS A CA 1
ATOM 941 C C . LYS A 1 121 ? -17.058 6.972 17.717 1.00 48.53 121 LYS A C 1
ATOM 943 O O . LYS A 1 121 ? -17.583 6.907 18.846 1.00 48.53 121 LYS A O 1
#

Solvent-accessible surface area (backbone atoms only — not comparable to full-atom values): 7015 Å² total; per-residue (Å²): 110,72,65,59,51,52,51,47,52,52,51,51,49,53,47,43,53,50,42,54,59,68,60,43,91,72,77,80,82,80,54,81,70,58,54,57,53,50,52,52,50,47,53,52,52,47,52,53,48,52,57,55,67,72,66,70,81,79,89,82,52,76,68,62,52,54,54,49,52,52,53,49,51,54,51,50,55,52,51,50,52,49,50,53,48,51,52,57,26,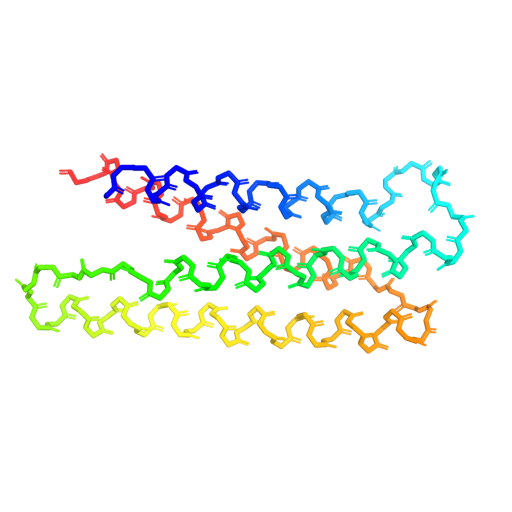50,77,66,75,56,68,56,60,64,60,46,49,52,54,41,52,53,51,51,52,51,52,51,52,54,51,51,62,58,75,78,103

Organism: NCBI:txid1975096

Mean predicted aligned error: 7.97 Å

pLDDT: mean 77.79, std 10.1, range [48.53, 92.62]

Nearest PDB structures (foldseek):
  5w93-assembly2_B  TM=6.670E-01  e=6.411E-01  Mus musculus
  3t6g-assembly2_D  TM=7.451E-01  e=1.519E+00  Homo sapiens
  6bfi-assembly1_A  TM=5.228E-01  e=5.084E+00  Oscarella pearsei
  6bfi-assembly2_B  TM=5.211E-01  e=6.041E+00  Oscarella pearsei
  2lig-assembly1_B  TM=4.564E-01  e=5.385E+00  Salmonella enterica subsp. enterica serovar Typhimurium

Radius of gyration: 15.85 Å; Cα contacts (8 Å, |Δi|>4): 61; chains: 1; bounding box: 36×22×46 Å

Secondary structure (DSSP, 8-state):
-HHHHHHHHHHHHHHHHHHHHHT-TTS----HHHHHHHHHHHHHHHHHHHHHHHT----S-HHHHHHHHHHHHHHHHHHHHHHHHHHHHHHTT---HHHHHHHHHHHHHHHHHHHHHHHT-

Foldseek 3Di:
DVVLVVVLVVLLVVLLVLLVVLLVPPVPDDDLVVNVVSLVVSVVSVVVNLVSLVPDDDDDDVVVVVVSVVVSVVLVVVLVVLSVVQVVCSVVVNRDNVSSVVNSVSSVVVNVVVVVVVVVD